Protein AF-A0A438CFM9-F1 (afdb_monomer)

Mean predicted aligned error: 6.52 Å

pLDDT: mean 84.41, std 14.1, range [25.94, 95.62]

Sequence (95 aa):
MSGGGFDISFAKNDDKIASILWVGYPGEAGGAAIADVIFGFYNPSGRLPMTWYPQSYIDKVPMTNMNMRPDPASGYPGRTYRFTLGKPFTHLEMD

Nearest PDB structures (foldseek):
  6q7j-assembly1_B  TM=9.558E-01  e=7.405E-07  Aspergillus nidulans FGSC A4
  5a7m-assembly1_A  TM=9.613E-01  e=5.694E-06  Trichoderma reesei

Radius of gyration: 16.35 Å; Cα contacts (8 Å, |Δi|>4): 85; chains: 1; bounding box: 35×31×44 Å

Foldseek 3Di:
DAQDADAPVVLVPDPVNPDDDDQHCVPPCSVVVVVCCVVVVDPDDDDDPFFAAHPCLCVQDDPPDPAQAADVVSRRQGGTPVHGPDDTPRDDPPD

Solvent-accessible surface area (backbone atoms only — not comparable to full-atom values): 6399 Å² total; per-residue (Å²): 124,45,89,71,75,67,65,56,69,70,55,78,77,35,89,86,53,87,77,86,84,89,64,40,81,54,66,90,64,27,68,61,57,51,47,34,43,75,73,62,78,39,84,88,80,85,75,79,93,64,69,36,52,57,69,75,50,65,82,58,46,62,90,85,60,83,70,48,61,52,35,82,90,81,62,33,47,34,43,54,84,87,35,31,78,64,87,48,83,77,76,76,79,90,124

Secondary structure (DSSP, 8-state):
--SS----HHHHT-TT-----------TTHHHHHHHHHTTSS------SS----GGGTTT--TT----S-BTTTTB--SHHHH-SS--TT-----

InterPro domains:
  IPR002772 Glycoside hydrolase family 3 C-terminal domain [PF01915] (2-63)
  IPR036881 Glycoside hydrolase family 3 C-terminal domain superfamily [G3DSA:3.40.50.1700]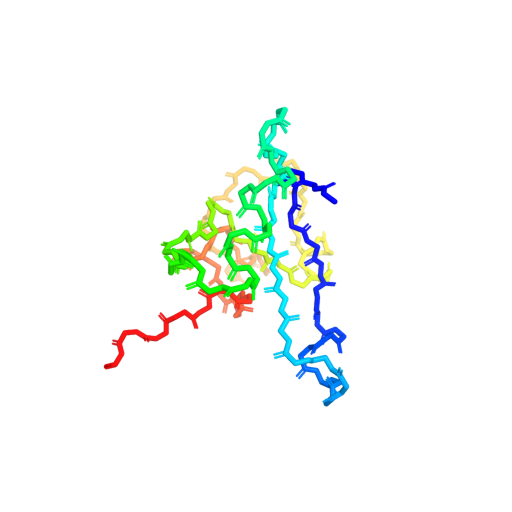 (1-91)
  IPR036881 Glycoside hydrolase family 3 C-terminal domain superfamily [SSF52279] (4-68)
  IPR044993 Beta-D-xylosidase [PTHR42721] (1-88)

Structure (mmCIF, N/CA/C/O backbone):
data_AF-A0A438CFM9-F1
#
_entry.id   AF-A0A438CFM9-F1
#
loop_
_atom_site.group_PDB
_atom_site.id
_atom_site.type_symbol
_atom_site.label_atom_id
_atom_site.label_alt_id
_atom_site.label_comp_id
_atom_site.label_asym_id
_atom_site.label_entity_id
_atom_site.label_seq_id
_atom_site.pdbx_PDB_ins_code
_atom_site.Cartn_x
_atom_site.Cartn_y
_atom_site.Cartn_z
_atom_site.occupancy
_atom_site.B_iso_or_equiv
_atom_site.auth_seq_id
_atom_site.auth_comp_id
_atom_site.auth_asym_id
_atom_site.auth_atom_id
_atom_site.pdbx_PDB_model_num
ATOM 1 N N . MET A 1 1 ? 5.534 1.180 11.328 1.00 77.56 1 MET A N 1
ATOM 2 C CA . MET A 1 1 ? 5.148 2.422 10.620 1.00 77.56 1 MET A CA 1
ATOM 3 C C . MET A 1 1 ? 6.223 2.714 9.587 1.00 77.56 1 MET A C 1
ATOM 5 O O . MET A 1 1 ? 7.392 2.658 9.953 1.00 77.56 1 MET A O 1
ATOM 9 N N . SER A 1 2 ? 5.868 2.912 8.317 1.00 87.56 2 SER A N 1
ATOM 10 C CA . SER A 1 2 ? 6.832 3.048 7.213 1.00 87.56 2 SER A CA 1
ATOM 11 C C . SER A 1 2 ? 6.277 3.889 6.070 1.00 87.56 2 SER A C 1
ATOM 13 O O . SER A 1 2 ? 5.073 3.887 5.827 1.00 87.56 2 SER A O 1
ATOM 15 N N . GLY A 1 3 ? 7.167 4.553 5.328 1.00 84.94 3 GLY A N 1
ATOM 16 C CA . GLY A 1 3 ? 6.807 5.252 4.092 1.00 84.94 3 GLY A CA 1
ATOM 17 C C . GLY A 1 3 ? 6.625 4.301 2.907 1.00 84.94 3 GLY A C 1
ATOM 18 O O . GLY A 1 3 ? 5.620 4.374 2.212 1.00 84.94 3 GLY A O 1
ATOM 19 N N . GLY A 1 4 ? 7.581 3.394 2.688 1.00 86.94 4 GLY A N 1
ATOM 20 C CA . GLY A 1 4 ? 7.524 2.402 1.613 1.00 86.94 4 GLY A CA 1
ATOM 21 C C . GLY A 1 4 ? 6.678 1.175 1.957 1.00 86.94 4 GLY A C 1
ATOM 22 O O . GLY A 1 4 ? 6.423 0.882 3.132 1.00 86.94 4 GLY A O 1
ATOM 23 N N . GLY A 1 5 ? 6.275 0.453 0.911 1.00 86.12 5 GLY A N 1
ATOM 24 C CA . GLY A 1 5 ? 5.660 -0.863 1.037 1.00 86.12 5 GLY A CA 1
ATOM 25 C C . GLY A 1 5 ? 6.666 -1.968 1.337 1.00 86.12 5 GLY A C 1
ATOM 26 O O . GLY A 1 5 ? 7.852 -1.838 1.037 1.00 86.12 5 GLY A O 1
ATOM 27 N N . PHE A 1 6 ? 6.165 -3.065 1.899 1.00 87.31 6 PHE A N 1
ATOM 28 C CA . PHE A 1 6 ? 6.930 -4.284 2.146 1.00 87.31 6 PHE A CA 1
ATOM 29 C C . PHE A 1 6 ? 6.290 -5.461 1.414 1.00 87.31 6 PHE A C 1
ATOM 31 O O . PHE A 1 6 ? 5.086 -5.454 1.152 1.00 87.31 6 PHE A O 1
ATOM 38 N N . ASP A 1 7 ? 7.085 -6.485 1.112 1.00 88.88 7 ASP A N 1
ATOM 39 C CA . ASP A 1 7 ? 6.534 -7.759 0.665 1.00 88.88 7 ASP A CA 1
ATOM 40 C C . ASP A 1 7 ? 5.831 -8.444 1.845 1.00 88.88 7 ASP A C 1
ATOM 42 O O . ASP A 1 7 ? 6.465 -8.915 2.789 1.00 88.88 7 ASP A O 1
ATOM 46 N N . ILE A 1 8 ? 4.501 -8.466 1.790 1.00 88.88 8 ILE A N 1
ATOM 47 C CA . ILE A 1 8 ? 3.629 -9.083 2.795 1.00 88.88 8 ILE A CA 1
ATOM 48 C C . ILE A 1 8 ? 3.057 -10.423 2.321 1.00 88.88 8 ILE A C 1
ATOM 50 O O . ILE A 1 8 ? 2.054 -10.885 2.861 1.00 88.88 8 ILE A O 1
ATOM 54 N N . SER A 1 9 ? 3.679 -11.074 1.328 1.00 87.62 9 SER A N 1
ATOM 55 C CA . SER A 1 9 ? 3.221 -12.371 0.801 1.00 87.62 9 SER A CA 1
ATOM 56 C C . SER A 1 9 ? 3.030 -13.421 1.891 1.00 87.62 9 SER A C 1
ATOM 58 O O . SER A 1 9 ? 2.109 -14.229 1.797 1.00 87.62 9 SER A O 1
ATOM 60 N N . PHE A 1 10 ? 3.873 -13.398 2.931 1.00 88.56 10 PHE A N 1
ATOM 61 C CA . PHE A 1 10 ? 3.780 -14.332 4.054 1.00 88.56 10 PHE A CA 1
ATOM 62 C C . PHE A 1 10 ? 2.410 -14.263 4.738 1.00 88.56 10 PHE A C 1
ATOM 64 O O . PHE A 1 10 ? 1.848 -15.291 5.095 1.00 88.56 10 PHE A O 1
ATOM 71 N N . ALA A 1 11 ? 1.856 -13.057 4.865 1.00 88.56 11 ALA A N 1
ATOM 72 C CA . ALA A 1 11 ? 0.638 -12.829 5.618 1.00 88.56 11 ALA A CA 1
ATOM 73 C C . ALA A 1 11 ? -0.626 -13.195 4.839 1.00 88.56 11 ALA A C 1
ATOM 75 O O . ALA A 1 11 ? -1.669 -13.424 5.435 1.00 88.56 11 ALA A O 1
ATOM 76 N N . LYS A 1 12 ? -0.533 -13.300 3.509 1.00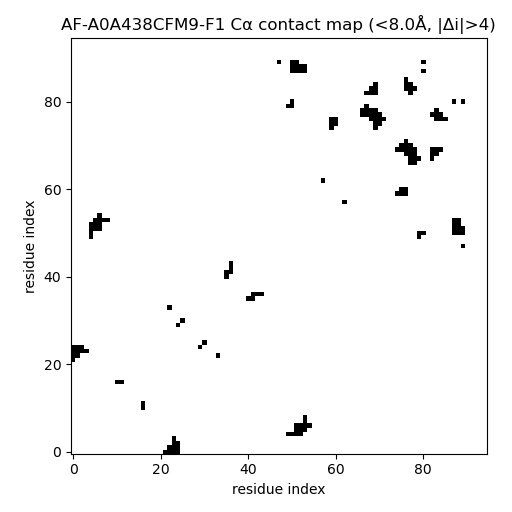 83.94 12 LYS A N 1
ATOM 77 C CA . LYS A 1 12 ? -1.640 -13.767 2.668 1.00 83.94 12 LYS A CA 1
ATOM 78 C C . LYS A 1 12 ? -1.957 -15.253 2.883 1.00 83.94 12 LYS A C 1
ATOM 80 O O . LYS A 1 12 ? -3.079 -15.667 2.61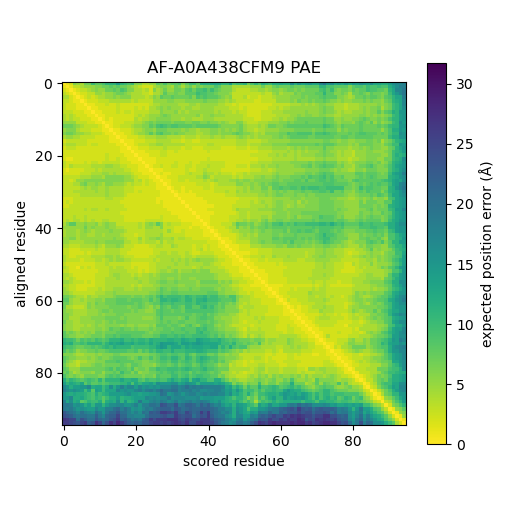8 1.00 83.94 12 LYS A O 1
ATOM 85 N N . ASN A 1 13 ? -0.972 -16.038 3.321 1.00 84.75 13 ASN A N 1
ATOM 86 C CA . ASN A 1 13 ? -1.070 -17.495 3.435 1.00 84.75 13 ASN A CA 1
ATOM 87 C C . ASN A 1 13 ? -1.095 -17.983 4.896 1.00 84.75 13 ASN A C 1
ATOM 89 O O . ASN A 1 13 ? -0.944 -19.181 5.127 1.00 84.75 13 ASN A O 1
ATOM 93 N N . ASP A 1 14 ? -1.220 -1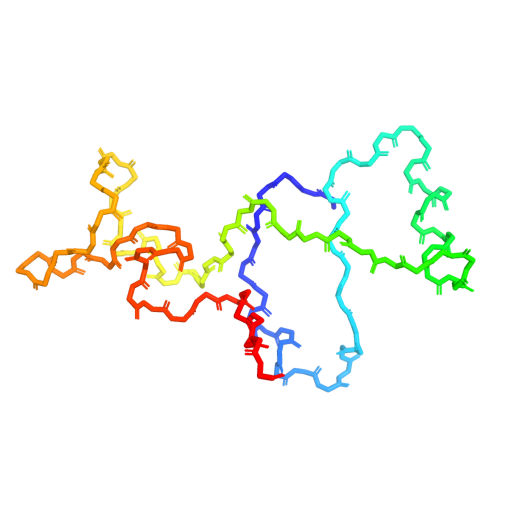7.077 5.872 1.00 90.69 14 ASP A N 1
ATOM 94 C CA . ASP A 1 14 ? -1.274 -17.414 7.297 1.00 90.69 14 ASP A CA 1
ATOM 95 C C . ASP A 1 14 ? -2.658 -17.087 7.867 1.00 90.69 14 ASP A C 1
ATOM 97 O O . ASP A 1 14 ? -2.992 -15.924 8.094 1.00 90.69 14 ASP A O 1
ATOM 101 N N . ASP A 1 15 ? -3.443 -18.128 8.149 1.00 92.38 15 ASP A N 1
ATOM 102 C CA . ASP A 1 15 ? -4.801 -18.011 8.695 1.00 92.38 15 ASP A CA 1
ATOM 103 C C . ASP A 1 15 ? -4.844 -17.373 10.096 1.00 92.38 15 ASP A C 1
ATOM 105 O O . ASP A 1 15 ? -5.907 -16.975 10.573 1.00 92.38 15 ASP A O 1
ATOM 109 N N . LYS A 1 16 ? -3.699 -17.252 10.783 1.00 94.88 16 LYS A N 1
ATOM 110 C CA . LYS A 1 16 ? -3.612 -16.545 12.069 1.00 94.88 16 LYS A CA 1
ATOM 111 C C . LYS A 1 16 ? -3.647 -15.027 11.903 1.00 94.88 16 LYS A C 1
ATOM 113 O O . LYS A 1 16 ? -3.825 -14.317 12.894 1.00 94.88 16 LYS A O 1
ATOM 118 N N . ILE A 1 17 ? -3.463 -14.514 10.686 1.00 93.25 17 ILE A N 1
ATOM 119 C CA . ILE A 1 17 ? -3.441 -13.081 10.398 1.00 93.25 17 ILE A CA 1
ATOM 120 C C . ILE A 1 17 ? -4.799 -12.668 9.832 1.00 93.25 17 ILE A C 1
ATOM 122 O O . ILE A 1 17 ? -5.073 -12.802 8.645 1.00 93.25 17 ILE A O 1
ATOM 126 N N . ALA A 1 18 ? -5.652 -12.123 10.700 1.00 91.62 18 ALA A N 1
ATOM 127 C CA . ALA A 1 18 ? -7.008 -11.728 10.321 1.00 91.62 18 ALA A CA 1
ATOM 128 C C . ALA A 1 18 ? -7.054 -10.464 9.441 1.00 91.62 18 ALA A C 1
ATOM 130 O O . ALA A 1 18 ? -7.933 -10.328 8.592 1.00 91.62 18 ALA A O 1
ATOM 131 N N . SER A 1 19 ? -6.145 -9.510 9.659 1.00 90.81 19 SER A N 1
ATOM 132 C CA . SER A 1 19 ? -6.121 -8.245 8.921 1.00 90.81 19 SER A CA 1
ATOM 133 C C . SER A 1 19 ? -4.760 -7.550 8.999 1.00 90.81 19 SER A C 1
ATOM 135 O O . SER A 1 19 ? -3.954 -7.802 9.896 1.00 90.81 19 SER A O 1
ATOM 137 N N . ILE A 1 20 ? -4.499 -6.659 8.039 1.00 90.62 20 ILE A N 1
ATOM 138 C CA . ILE A 1 20 ? -3.289 -5.832 7.971 1.00 90.62 20 ILE A CA 1
ATOM 139 C C . ILE A 1 20 ? -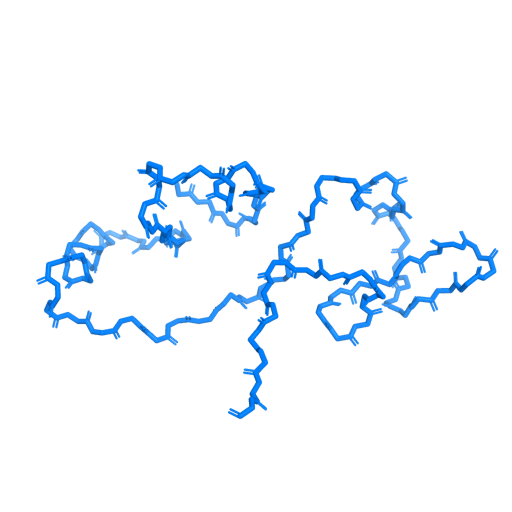3.713 -4.386 7.734 1.00 90.62 20 ILE A C 1
ATOM 141 O O . ILE A 1 20 ? -4.469 -4.102 6.807 1.00 90.62 20 ILE A O 1
ATOM 145 N N . LEU A 1 21 ? -3.180 -3.465 8.540 1.00 91.69 21 LEU A N 1
ATOM 146 C CA . LEU A 1 21 ? -3.394 -2.028 8.392 1.00 91.69 21 LEU A CA 1
ATOM 147 C C . LEU A 1 21 ? -2.061 -1.326 8.119 1.00 91.69 21 LEU A C 1
ATOM 149 O O . LEU A 1 21 ? -1.141 -1.371 8.938 1.00 91.69 21 LEU A O 1
ATOM 153 N N . TRP A 1 22 ? -1.958 -0.641 6.979 1.00 91.94 22 TRP A N 1
ATOM 154 C CA . TRP A 1 22 ? -0.828 0.242 6.698 1.00 91.94 22 TRP A CA 1
ATOM 155 C C . TRP A 1 22 ? -1.161 1.675 7.110 1.00 91.94 22 TRP A C 1
ATOM 157 O O . TRP A 1 22 ? -2.099 2.277 6.596 1.00 91.94 22 TRP A O 1
ATOM 167 N N . VAL A 1 23 ? -0.368 2.217 8.034 1.00 92.12 23 VAL A N 1
ATOM 168 C CA . VAL A 1 23 ? -0.625 3.518 8.681 1.00 92.12 23 VAL A CA 1
ATOM 169 C C . VAL A 1 23 ? 0.354 4.617 8.263 1.00 92.12 23 VAL A C 1
ATOM 171 O O . VAL A 1 23 ? 0.292 5.724 8.789 1.00 92.12 23 VAL A O 1
ATOM 174 N N . GLY A 1 24 ? 1.286 4.328 7.348 1.00 91.19 24 GLY A N 1
ATOM 175 C CA . GLY A 1 24 ? 2.289 5.302 6.917 1.00 91.19 24 GLY A CA 1
ATOM 176 C C . GLY A 1 24 ? 3.090 5.888 8.091 1.00 91.19 24 GLY A C 1
ATOM 177 O O . GLY A 1 24 ? 3.581 5.147 8.952 1.00 91.19 24 GLY A O 1
ATOM 178 N N . TYR A 1 25 ? 3.160 7.224 8.122 1.00 91.88 25 TYR A N 1
ATOM 179 C CA . TYR A 1 25 ? 3.609 8.052 9.249 1.00 91.88 25 TYR A CA 1
ATOM 180 C C . TYR A 1 25 ? 2.465 8.994 9.681 1.00 91.88 25 TYR A C 1
ATOM 182 O O . TYR A 1 25 ? 2.325 10.076 9.117 1.00 91.88 25 TYR A O 1
ATOM 190 N N . PRO A 1 26 ? 1.631 8.609 10.658 1.00 90.19 26 PRO A N 1
ATOM 191 C CA . PRO A 1 26 ? 0.343 9.254 10.927 1.00 90.19 26 PRO A CA 1
ATOM 192 C C . PRO A 1 26 ? 0.417 10.478 11.861 1.00 90.19 26 PRO A C 1
ATOM 194 O O . PRO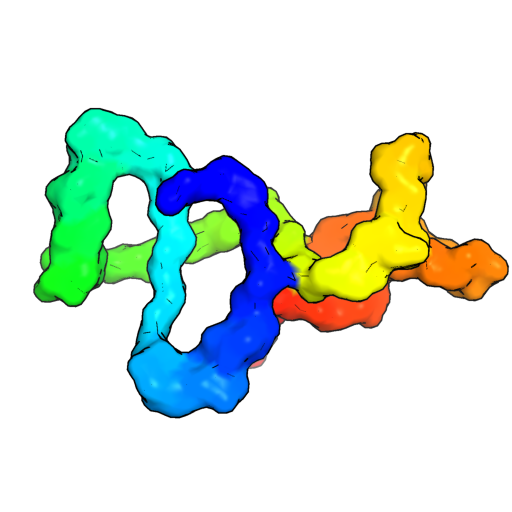 A 1 26 ? -0.609 10.931 12.360 1.00 90.19 26 PRO A O 1
ATOM 197 N N . GLY A 1 27 ? 1.612 11.024 12.099 1.00 92.62 27 GLY A N 1
ATOM 198 C CA . GLY A 1 27 ? 1.800 12.226 12.916 1.00 92.62 27 GLY A CA 1
ATOM 199 C C . GLY A 1 27 ? 1.465 12.044 14.403 1.00 92.62 27 GLY A C 1
ATOM 200 O O . GLY A 1 27 ? 1.307 10.927 14.896 1.00 92.62 27 GLY A O 1
ATOM 201 N N . GLU A 1 28 ? 1.378 13.165 15.123 1.00 94.06 28 GLU A N 1
ATOM 202 C CA . GLU A 1 28 ? 1.194 13.206 16.584 1.00 94.06 28 GLU A CA 1
ATOM 203 C C . GLU A 1 28 ? -0.143 12.609 17.054 1.00 94.06 28 GLU A C 1
ATOM 205 O O . GLU A 1 28 ? -0.186 11.893 18.051 1.00 94.06 28 GLU A O 1
ATOM 210 N N . ALA A 1 29 ? -1.220 12.820 16.292 1.00 94.00 29 ALA A N 1
ATOM 211 C CA . ALA A 1 29 ? -2.545 12.268 16.579 1.00 94.00 29 ALA A CA 1
ATOM 212 C C . ALA A 1 29 ? -2.726 10.832 16.050 1.00 94.00 29 ALA A C 1
ATOM 214 O O . ALA A 1 29 ? -3.804 10.247 16.167 1.00 94.00 29 ALA A O 1
ATOM 215 N N . GLY A 1 30 ? -1.679 10.243 15.466 1.00 92.44 30 GLY A N 1
ATOM 216 C CA . GLY A 1 30 ? -1.771 8.967 14.770 1.00 92.44 30 GLY A CA 1
ATOM 217 C C . GLY A 1 30 ? -2.176 7.795 15.659 1.00 92.44 30 GLY A C 1
ATOM 218 O O . GLY A 1 30 ? -2.878 6.902 15.198 1.00 92.44 30 GLY A O 1
ATOM 219 N N . GLY A 1 31 ? -1.794 7.806 16.940 1.00 93.31 31 GLY A N 1
ATOM 220 C CA . GLY A 1 31 ? -2.202 6.766 17.890 1.00 93.31 31 GLY A CA 1
ATOM 221 C C . GLY A 1 31 ? -3.717 6.725 18.106 1.00 93.31 31 GLY A C 1
ATOM 222 O O . GLY A 1 31 ? -4.315 5.653 18.035 1.00 93.31 31 GLY A O 1
ATOM 223 N N . ALA A 1 32 ? -4.338 7.893 18.300 1.00 95.50 32 ALA A N 1
ATOM 224 C CA . ALA A 1 32 ? -5.787 8.008 18.453 1.00 95.50 32 ALA A CA 1
ATOM 225 C C . ALA A 1 32 ? -6.515 7.611 17.160 1.00 95.50 32 ALA A C 1
ATOM 227 O O . ALA A 1 32 ? -7.420 6.786 17.195 1.00 95.50 32 ALA A O 1
ATOM 228 N N . ALA A 1 33 ? -6.042 8.095 16.006 1.00 92.81 33 ALA A N 1
ATOM 229 C CA . ALA A 1 33 ? -6.641 7.767 14.712 1.00 92.81 33 ALA A CA 1
ATOM 230 C C . ALA A 1 33 ? -6.609 6.258 14.396 1.00 92.81 33 ALA A C 1
ATOM 232 O O . ALA A 1 33 ? -7.562 5.713 13.843 1.00 92.81 33 ALA A O 1
ATOM 233 N N . ILE A 1 34 ? -5.525 5.560 14.756 1.00 93.38 34 ILE A N 1
ATOM 234 C CA . ILE A 1 34 ? -5.432 4.101 14.592 1.00 93.38 34 ILE A CA 1
ATOM 235 C C . ILE A 1 34 ? -6.427 3.388 15.515 1.00 93.38 34 ILE A C 1
ATOM 237 O O . ILE A 1 34 ? -7.084 2.442 15.082 1.00 93.38 34 ILE A O 1
ATOM 241 N N . ALA A 1 35 ? -6.555 3.838 16.766 1.00 94.31 35 ALA A N 1
ATOM 242 C CA . ALA A 1 35 ? -7.508 3.268 17.713 1.00 94.31 35 ALA A CA 1
ATOM 243 C C . ALA A 1 35 ? -8.953 3.429 17.219 1.00 94.31 35 ALA A C 1
ATOM 245 O O . ALA A 1 35 ? -9.699 2.453 17.229 1.00 94.31 35 ALA A O 1
ATOM 246 N N . ASP A 1 36 ? -9.321 4.605 16.704 1.00 95.00 36 ASP A N 1
ATOM 247 C CA . ASP A 1 36 ? -10.666 4.863 16.177 1.00 95.00 36 ASP A CA 1
ATOM 248 C C . ASP A 1 36 ? -11.041 3.906 15.038 1.00 95.00 36 ASP A C 1
ATOM 250 O O . ASP A 1 36 ? -12.173 3.428 14.969 1.00 95.00 36 ASP A O 1
ATOM 254 N N . VAL A 1 37 ? -10.083 3.568 14.172 1.00 93.62 37 VAL A N 1
ATOM 255 C CA . VAL A 1 37 ? -10.288 2.591 13.093 1.00 93.62 37 VAL A CA 1
ATOM 256 C C . VAL A 1 37 ? -10.419 1.169 13.641 1.00 93.62 37 VAL A C 1
ATOM 258 O O . VAL A 1 37 ? -11.327 0.442 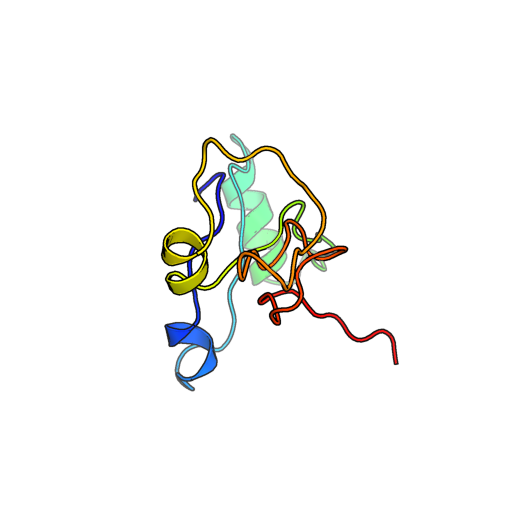13.247 1.00 93.62 37 VAL A O 1
ATOM 261 N N . ILE A 1 38 ? -9.536 0.757 14.556 1.00 93.50 38 ILE A N 1
ATOM 262 C CA . ILE A 1 38 ? -9.531 -0.613 15.099 1.00 93.50 38 ILE A CA 1
ATOM 263 C C . ILE A 1 38 ? -10.782 -0.888 15.943 1.00 93.50 38 ILE A C 1
ATOM 265 O O . ILE A 1 38 ? -11.352 -1.974 15.857 1.00 93.50 38 ILE A O 1
ATOM 269 N N . PHE A 1 39 ? -11.226 0.086 16.739 1.00 95.62 39 PHE A N 1
ATOM 270 C CA . PHE A 1 39 ? -12.424 -0.034 17.573 1.00 95.62 39 PHE A CA 1
ATOM 271 C C . PHE A 1 39 ? -13.727 0.281 16.822 1.00 95.62 39 PHE A C 1
ATOM 273 O O . PHE A 1 39 ? -14.804 0.167 17.402 1.00 95.62 39 PHE A O 1
ATOM 280 N N . GLY A 1 40 ? -13.653 0.632 15.534 1.00 92.75 40 GLY A N 1
ATOM 281 C CA . GLY A 1 40 ? -14.828 0.815 14.680 1.00 92.75 40 GLY A CA 1
ATOM 282 C C . GLY A 1 40 ? -15.550 2.154 14.851 1.00 92.75 40 GLY A C 1
ATOM 283 O O . GLY A 1 40 ? -16.668 2.305 14.364 1.00 92.75 40 GLY A O 1
ATOM 284 N N . PHE A 1 41 ? -14.922 3.140 15.494 1.00 94.69 41 PHE A N 1
ATOM 285 C CA . PHE A 1 41 ? -15.422 4.518 15.537 1.00 94.69 41 PHE A CA 1
ATOM 286 C C . PHE A 1 41 ? -15.282 5.233 14.185 1.00 94.69 41 PHE A C 1
ATOM 288 O O . PHE A 1 41 ? -15.975 6.219 13.932 1.00 94.69 41 PHE A O 1
ATOM 295 N N . TYR A 1 42 ? -14.427 4.721 13.294 1.00 92.44 42 TYR A N 1
ATOM 296 C CA . TYR A 1 42 ? -14.252 5.230 11.938 1.00 92.44 42 TYR A CA 1
ATOM 297 C C . TYR A 1 42 ? -14.117 4.101 10.908 1.00 92.44 42 TYR A C 1
ATOM 299 O O . TYR A 1 42 ? -13.410 3.121 11.134 1.00 92.44 42 TYR A O 1
ATOM 307 N N . ASN A 1 43 ? -14.753 4.262 9.742 1.00 91.12 43 ASN A N 1
ATOM 308 C CA . ASN A 1 43 ? -14.655 3.306 8.637 1.00 91.12 43 ASN A CA 1
ATOM 309 C C . ASN A 1 43 ? -13.487 3.674 7.692 1.00 91.12 43 ASN A C 1
ATOM 311 O O . ASN A 1 43 ? -13.546 4.725 7.042 1.00 91.12 43 ASN A O 1
ATOM 315 N N . PRO A 1 44 ? -12.426 2.851 7.586 1.00 90.12 44 PRO A N 1
ATOM 316 C CA . PRO A 1 44 ? -11.259 3.173 6.772 1.00 90.12 44 PRO A CA 1
ATOM 317 C C . PRO A 1 44 ? -11.586 3.171 5.268 1.00 90.12 44 PRO A C 1
ATOM 319 O O . PRO A 1 44 ? -12.059 2.183 4.717 1.00 90.12 44 PRO A O 1
ATOM 322 N N . SER A 1 45 ? -11.262 4.270 4.580 1.00 91.44 45 SER A N 1
ATOM 323 C CA . SER A 1 45 ? -11.462 4.440 3.125 1.00 91.44 45 SER A CA 1
ATOM 324 C C . SER A 1 45 ? -10.172 4.754 2.349 1.00 91.44 45 SER A C 1
ATOM 326 O O . SER A 1 45 ? -10.200 5.017 1.144 1.00 91.44 45 SER A O 1
ATOM 328 N N . GLY A 1 46 ? -9.023 4.718 3.032 1.00 88.12 46 GLY A N 1
ATOM 329 C CA . GLY A 1 46 ? -7.716 4.982 2.435 1.00 88.12 46 GLY A CA 1
ATOM 330 C C . GLY A 1 46 ? -7.329 3.945 1.377 1.00 88.12 46 GLY A C 1
ATOM 331 O O . GLY A 1 46 ? -7.619 2.758 1.507 1.00 88.12 46 GLY A O 1
ATOM 332 N N . ARG A 1 47 ? -6.631 4.394 0.330 1.00 89.06 47 ARG A N 1
ATOM 333 C CA . ARG A 1 47 ? -6.040 3.531 -0.704 1.00 89.06 47 ARG A CA 1
ATOM 334 C C . ARG A 1 47 ? -4.529 3.702 -0.714 1.00 89.06 47 ARG A C 1
ATOM 336 O O . ARG A 1 47 ? -4.022 4.777 -0.398 1.00 89.06 47 ARG A O 1
ATOM 343 N N . LEU A 1 48 ? -3.808 2.652 -1.100 1.00 89.38 48 LEU A N 1
ATOM 344 C CA . LEU A 1 48 ? -2.353 2.722 -1.197 1.00 89.38 48 LEU A CA 1
ATOM 345 C C . LEU A 1 48 ? -1.936 3.716 -2.298 1.00 89.38 48 LEU A C 1
ATOM 347 O O . LEU A 1 48 ? -2.373 3.568 -3.441 1.00 89.38 48 LEU A O 1
ATOM 351 N N . PRO A 1 49 ? -1.070 4.704 -1.994 1.00 87.12 49 PRO A N 1
ATOM 352 C CA . PRO A 1 49 ? -0.604 5.679 -2.983 1.00 87.12 49 PRO A CA 1
ATOM 353 C C . PRO A 1 49 ? 0.489 5.110 -3.900 1.00 87.12 49 PRO A C 1
ATOM 355 O O . PRO A 1 49 ? 0.909 5.760 -4.854 1.00 87.12 49 PRO A O 1
ATOM 358 N N . MET A 1 50 ? 0.977 3.902 -3.602 1.00 88.12 50 MET A N 1
ATOM 359 C CA . MET A 1 50 ? 2.046 3.231 -4.329 1.00 88.12 50 MET A CA 1
ATOM 360 C C . MET A 1 50 ? 1.749 1.744 -4.486 1.00 88.12 50 MET A C 1
ATOM 362 O O . MET A 1 50 ? 1.077 1.127 -3.661 1.00 88.12 50 MET A O 1
ATOM 366 N N . THR A 1 51 ? 2.297 1.159 -5.541 1.00 88.06 51 THR A N 1
ATOM 367 C CA . THR A 1 51 ? 2.212 -0.278 -5.790 1.00 88.06 51 THR A CA 1
ATOM 368 C C . THR A 1 51 ? 3.165 -1.019 -4.865 1.00 88.06 51 THR A C 1
ATOM 370 O O . THR A 1 51 ? 4.356 -0.719 -4.837 1.00 88.06 51 THR A O 1
ATOM 373 N N . TRP A 1 52 ? 2.643 -1.986 -4.117 1.00 89.19 52 TRP A N 1
ATOM 374 C CA . TRP A 1 52 ? 3.466 -2.910 -3.346 1.00 89.19 52 TRP A CA 1
ATOM 375 C C . TRP A 1 52 ? 3.820 -4.102 -4.232 1.00 89.19 52 TRP A C 1
ATOM 377 O O . TRP A 1 52 ? 2.927 -4.757 -4.781 1.00 89.19 52 TRP A O 1
ATOM 387 N N . TYR A 1 53 ? 5.117 -4.354 -4.385 1.00 88.00 53 TYR A N 1
ATOM 388 C CA . TYR A 1 53 ? 5.643 -5.439 -5.207 1.00 88.00 53 TYR A CA 1
ATOM 389 C C . TYR A 1 53 ? 6.136 -6.590 -4.335 1.00 88.00 53 TYR A C 1
ATOM 391 O O . TYR A 1 53 ? 6.605 -6.339 -3.222 1.00 88.00 53 TYR A O 1
ATOM 399 N N . PRO A 1 54 ? 6.093 -7.834 -4.841 1.00 88.38 54 PRO A N 1
ATOM 400 C CA . PRO A 1 54 ? 6.848 -8.915 -4.230 1.00 88.38 54 PRO A CA 1
ATOM 401 C C . PRO A 1 54 ? 8.348 -8.617 -4.317 1.00 88.38 54 PRO A C 1
ATOM 403 O O . PRO A 1 54 ? 8.801 -7.930 -5.237 1.00 88.38 54 PRO A O 1
ATOM 406 N N . GLN A 1 55 ? 9.131 -9.194 -3.410 1.00 88.31 55 GLN A N 1
ATOM 407 C CA . GLN A 1 55 ? 10.579 -9.008 -3.356 1.00 88.31 55 GLN A CA 1
ATOM 408 C C . GLN A 1 55 ? 11.239 -9.323 -4.707 1.00 88.31 55 GLN A C 1
ATOM 410 O O . GLN A 1 55 ? 12.072 -8.560 -5.175 1.00 88.31 55 GLN A O 1
ATOM 415 N N . SER A 1 56 ? 10.796 -10.376 -5.399 1.00 88.12 56 SER A N 1
ATOM 416 C CA . SER A 1 56 ? 11.332 -10.778 -6.715 1.00 88.12 56 SER A CA 1
ATOM 417 C C . SER A 1 56 ? 11.269 -9.705 -7.818 1.00 88.12 56 SER A C 1
ATOM 419 O O . SER A 1 56 ? 11.874 -9.859 -8.878 1.00 88.12 56 SER A O 1
ATOM 421 N N . TYR A 1 57 ? 10.523 -8.616 -7.615 1.00 88.06 57 TYR A N 1
ATOM 422 C CA . TYR A 1 57 ? 10.457 -7.509 -8.563 1.00 88.06 57 TYR A CA 1
ATOM 423 C C . TYR A 1 57 ? 11.780 -6.738 -8.664 1.00 88.06 57 TYR A C 1
ATOM 425 O O . TYR A 1 57 ? 12.167 -6.344 -9.766 1.00 88.06 57 TYR A O 1
ATOM 433 N N . ILE A 1 58 ? 12.495 -6.550 -7.547 1.00 88.69 58 ILE A N 1
ATOM 434 C CA . ILE A 1 58 ? 13.760 -5.795 -7.554 1.00 88.69 58 ILE A CA 1
ATOM 435 C C . ILE A 1 58 ? 14.871 -6.526 -8.319 1.00 88.69 58 ILE A C 1
ATOM 437 O O . ILE A 1 58 ? 15.764 -5.876 -8.853 1.00 88.69 58 ILE A O 1
ATOM 441 N N . ASP A 1 59 ? 14.756 -7.847 -8.473 1.00 88.38 59 ASP A N 1
ATOM 442 C CA . ASP A 1 59 ? 15.695 -8.662 -9.254 1.00 88.38 59 ASP A CA 1
ATOM 443 C C . ASP A 1 59 ? 15.560 -8.419 -10.768 1.00 88.38 59 ASP A C 1
ATOM 445 O O . ASP A 1 59 ? 16.482 -8.687 -11.535 1.00 88.38 59 ASP A O 1
ATOM 449 N N . LYS A 1 60 ? 14.405 -7.909 -11.218 1.00 84.75 60 LYS A N 1
ATOM 450 C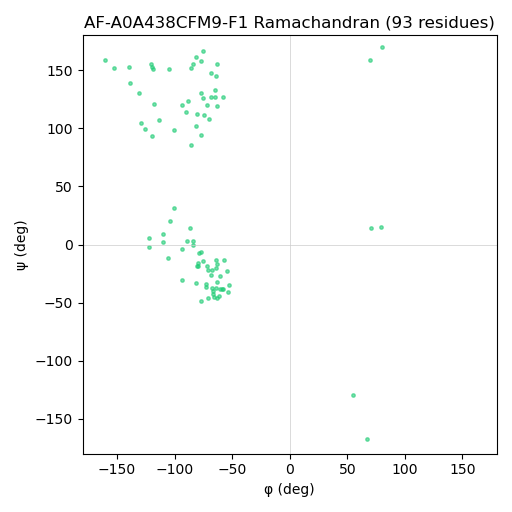 CA . LYS A 1 60 ? 14.069 -7.714 -12.641 1.00 84.75 60 LYS A CA 1
ATOM 451 C C . LYS A 1 60 ? 14.121 -6.255 -13.087 1.00 84.75 60 LYS A C 1
ATOM 453 O O . LYS A 1 60 ? 14.031 -5.970 -14.280 1.00 84.75 60 LYS A O 1
ATOM 458 N N . VAL A 1 61 ? 14.215 -5.320 -12.143 1.00 86.88 61 VAL A N 1
ATOM 459 C CA . VAL A 1 61 ? 14.103 -3.880 -12.400 1.00 86.88 61 VAL A CA 1
ATOM 460 C C . VAL A 1 61 ? 15.330 -3.168 -11.846 1.00 86.88 61 VAL A C 1
ATOM 462 O O . VAL A 1 61 ? 15.378 -2.855 -10.656 1.00 86.88 61 VAL A O 1
ATOM 465 N N . PRO A 1 62 ? 16.314 -2.838 -12.705 1.00 89.44 62 PRO A N 1
ATOM 466 C CA . PRO A 1 62 ? 17.391 -1.943 -12.317 1.00 89.44 62 PRO A CA 1
ATOM 467 C C . PRO A 1 62 ? 16.806 -0.607 -11.860 1.00 89.44 62 PRO A C 1
ATOM 469 O O . PRO A 1 62 ? 16.045 0.035 -12.592 1.00 89.44 62 PRO A O 1
ATOM 472 N N . MET A 1 63 ? 17.172 -0.156 -10.659 1.00 88.19 63 MET A N 1
ATOM 473 C CA . MET A 1 63 ? 16.607 1.072 -10.088 1.00 88.19 63 MET A CA 1
ATOM 474 C C . MET A 1 63 ? 16.968 2.329 -10.899 1.00 88.19 63 MET A C 1
ATOM 476 O O . MET A 1 63 ? 16.247 3.320 -10.831 1.00 88.19 63 MET A O 1
ATOM 480 N N . THR A 1 64 ? 18.022 2.249 -11.717 1.00 92.06 64 THR A N 1
ATOM 481 C CA . THR A 1 64 ? 18.484 3.277 -12.664 1.00 92.06 64 THR A CA 1
ATOM 482 C C . THR A 1 64 ? 17.698 3.317 -13.978 1.00 92.06 64 THR A C 1
ATOM 484 O O . THR A 1 64 ? 17.787 4.298 -14.712 1.00 92.06 64 THR A O 1
ATOM 487 N N . ASN A 1 65 ? 16.926 2.274 -14.300 1.00 87.56 65 ASN A N 1
ATOM 488 C CA . ASN A 1 65 ? 16.113 2.228 -15.511 1.00 87.56 65 ASN A CA 1
ATOM 489 C C . ASN A 1 65 ? 14.809 3.013 -15.300 1.00 87.56 65 ASN A C 1
ATOM 491 O O . ASN A 1 65 ? 13.941 2.586 -14.541 1.00 87.56 65 ASN A O 1
ATOM 495 N N . MET A 1 66 ? 14.663 4.141 -15.996 1.00 89.81 66 MET A N 1
ATOM 496 C CA . MET A 1 66 ? 13.523 5.058 -15.855 1.00 89.81 66 MET A CA 1
ATOM 497 C C . MET A 1 66 ? 12.337 4.737 -16.777 1.00 89.81 66 MET A C 1
ATOM 499 O O . MET A 1 66 ? 11.342 5.464 -16.776 1.00 89.81 66 MET A O 1
ATOM 503 N N . ASN A 1 67 ? 12.403 3.653 -17.557 1.00 89.19 67 ASN A N 1
ATOM 504 C CA . ASN A 1 67 ? 11.291 3.242 -18.407 1.00 89.19 67 ASN A CA 1
ATOM 505 C C . ASN A 1 67 ? 10.081 2.848 -17.549 1.00 89.19 67 ASN A C 1
ATOM 507 O O . ASN A 1 67 ? 10.194 2.097 -16.585 1.00 89.19 67 ASN A O 1
ATOM 511 N N . MET A 1 68 ? 8.895 3.340 -17.897 1.00 89.38 68 MET A N 1
ATOM 512 C CA . MET A 1 68 ? 7.672 3.038 -17.138 1.00 89.38 68 MET A CA 1
ATOM 513 C C . MET A 1 68 ? 6.907 1.839 -17.702 1.00 89.38 68 MET A C 1
ATOM 515 O O . MET A 1 68 ? 6.237 1.127 -16.959 1.00 89.38 68 MET A O 1
ATOM 519 N N . ARG A 1 69 ? 6.998 1.622 -19.017 1.00 89.75 69 ARG A N 1
ATOM 520 C CA . ARG A 1 69 ? 6.265 0.578 -19.740 1.00 89.75 69 ARG A CA 1
ATOM 521 C C . ARG A 1 69 ? 7.020 -0.748 -19.707 1.00 89.75 69 ARG A C 1
ATOM 523 O O . ARG A 1 69 ? 8.245 -0.716 -19.627 1.00 89.75 69 ARG A O 1
ATOM 530 N N . PRO A 1 70 ? 6.311 -1.883 -19.785 1.00 89.44 70 PRO A N 1
ATOM 531 C CA . PRO A 1 70 ? 6.955 -3.175 -19.909 1.00 89.44 70 PRO A CA 1
ATOM 532 C C . PRO A 1 70 ? 7.626 -3.296 -21.276 1.00 89.44 70 PRO A C 1
ATOM 534 O O . PRO A 1 70 ? 7.131 -2.757 -22.267 1.00 89.44 70 PRO A O 1
ATOM 537 N N . ASP A 1 71 ? 8.734 -4.023 -21.318 1.00 87.56 71 ASP A N 1
ATOM 538 C CA . ASP A 1 71 ? 9.441 -4.358 -22.548 1.00 87.56 71 ASP A CA 1
ATOM 539 C C . ASP A 1 71 ? 9.697 -5.874 -22.583 1.00 87.56 71 ASP A C 1
ATOM 541 O O . ASP A 1 71 ? 10.573 -6.374 -21.871 1.00 87.56 71 ASP A O 1
ATOM 545 N N . PRO A 1 72 ? 8.932 -6.622 -23.400 1.00 83.88 72 PRO A N 1
ATOM 546 C CA . PRO A 1 72 ? 9.097 -8.064 -23.539 1.00 83.88 72 PRO A CA 1
ATOM 547 C C . PRO A 1 72 ? 10.475 -8.484 -24.061 1.00 83.88 72 PRO A C 1
ATOM 549 O O . PRO A 1 72 ? 10.914 -9.585 -23.742 1.00 83.88 72 PRO A O 1
ATOM 552 N N . ALA A 1 73 ? 11.163 -7.638 -24.839 1.00 85.38 73 ALA A N 1
ATOM 553 C CA . ALA A 1 73 ? 12.454 -7.987 -25.432 1.00 85.38 73 ALA A CA 1
ATOM 554 C C . ALA A 1 73 ? 13.581 -8.018 -24.388 1.00 85.38 73 ALA A C 1
ATOM 556 O O . ALA A 1 73 ? 14.459 -8.876 -24.453 1.00 85.38 73 ALA A O 1
ATOM 557 N N . SER A 1 74 ? 13.537 -7.116 -23.403 1.00 84.31 74 SER A N 1
ATOM 558 C CA . SER A 1 74 ? 14.478 -7.082 -22.273 1.00 84.31 74 SER A CA 1
ATOM 559 C C . SER A 1 74 ? 13.980 -7.832 -21.032 1.00 84.31 74 SER A C 1
ATOM 561 O O . SER A 1 74 ? 14.703 -7.931 -20.042 1.00 84.31 74 SER A O 1
ATOM 563 N N . GLY A 1 75 ? 12.747 -8.353 -21.057 1.00 84.62 75 GLY A N 1
ATOM 564 C CA . GLY A 1 75 ? 12.100 -8.968 -19.894 1.00 84.62 75 GLY A CA 1
ATOM 565 C C . GLY A 1 75 ? 11.703 -7.960 -18.807 1.00 84.62 75 GLY A C 1
ATOM 566 O O . GLY A 1 75 ? 11.401 -8.355 -17.679 1.00 84.62 75 GLY A O 1
ATOM 567 N N . TYR A 1 76 ? 11.697 -6.664 -19.128 1.00 87.62 76 TYR A N 1
ATOM 568 C CA . TYR A 1 76 ? 11.377 -5.598 -18.191 1.00 87.62 76 TYR A CA 1
ATOM 569 C C . TYR A 1 76 ? 9.873 -5.592 -17.866 1.00 87.62 76 TYR A C 1
ATOM 571 O O . TYR A 1 76 ? 9.050 -5.389 -18.763 1.00 87.62 76 TYR A O 1
ATOM 579 N N . PRO A 1 77 ? 9.475 -5.771 -16.594 1.00 87.44 77 PRO A N 1
ATOM 580 C CA . PRO A 1 77 ? 8.076 -5.993 -16.233 1.00 87.44 77 PRO A CA 1
ATOM 581 C C . PRO A 1 77 ? 7.206 -4.727 -16.240 1.00 87.44 77 PRO A C 1
ATOM 583 O O . PRO A 1 77 ? 5.993 -4.849 -16.071 1.00 87.44 77 PRO A O 1
ATOM 586 N N . GLY A 1 78 ? 7.795 -3.540 -16.432 1.00 88.38 78 GLY A N 1
ATOM 587 C CA . GLY A 1 78 ? 7.116 -2.252 -16.277 1.00 88.38 78 GLY A CA 1
ATOM 588 C C . GLY A 1 78 ? 7.018 -1.813 -14.814 1.00 88.38 78 GLY A C 1
ATOM 589 O O . GLY A 1 78 ? 7.334 -2.577 -13.906 1.00 88.38 78 GLY A O 1
ATOM 590 N N . ARG A 1 79 ? 6.598 -0.562 -14.590 1.00 87.44 79 ARG A N 1
ATOM 591 C CA . ARG A 1 79 ? 6.428 0.044 -13.259 1.00 87.44 79 ARG A CA 1
ATOM 592 C C . ARG A 1 79 ? 4.981 0.469 -13.036 1.00 87.44 79 ARG A C 1
ATOM 594 O O . ARG A 1 79 ? 4.298 0.910 -13.952 1.00 87.44 79 ARG A O 1
ATOM 601 N N . THR A 1 80 ? 4.568 0.492 -11.777 1.00 82.50 80 THR A N 1
ATOM 602 C CA . THR A 1 80 ? 3.250 0.879 -11.228 1.00 82.50 80 THR A CA 1
ATOM 603 C C . THR A 1 80 ? 2.128 -0.102 -11.549 1.00 82.50 80 THR A C 1
ATOM 605 O O . THR A 1 80 ? 2.197 -0.835 -12.532 1.00 82.50 80 THR A O 1
ATOM 608 N N . TYR A 1 81 ? 1.052 -0.067 -10.760 1.00 78.75 81 TYR A N 1
ATOM 609 C CA . TYR A 1 81 ? -0.137 -0.907 -10.957 1.00 78.75 81 TYR A CA 1
ATOM 610 C C . TYR A 1 81 ? -0.731 -0.781 -12.371 1.00 78.75 81 TYR A C 1
ATOM 612 O O . TYR A 1 81 ? -1.423 -1.684 -12.821 1.00 78.75 81 TYR A O 1
ATOM 620 N N . ARG A 1 82 ? -0.456 0.329 -13.074 1.00 78.44 82 ARG A N 1
ATOM 621 C CA . ARG A 1 82 ? -0.965 0.612 -14.420 1.00 78.44 82 ARG A CA 1
ATOM 622 C C . ARG A 1 82 ? -0.176 -0.067 -15.543 1.00 78.44 82 ARG A C 1
ATOM 624 O O . ARG A 1 82 ? -0.764 -0.362 -16.577 1.00 78.44 82 ARG A O 1
ATOM 631 N N . PHE A 1 83 ? 1.136 -0.248 -15.390 1.00 78.25 83 PHE A N 1
ATOM 632 C CA . PHE A 1 83 ? 2.000 -0.750 -16.472 1.00 78.25 83 PHE A CA 1
ATOM 633 C C . PHE A 1 83 ? 2.760 -2.027 -16.113 1.00 78.25 83 PHE A C 1
ATOM 635 O O . PHE A 1 83 ? 3.479 -2.556 -16.955 1.00 78.25 83 PHE A O 1
ATOM 642 N N . THR A 1 84 ? 2.616 -2.530 -14.888 1.00 74.75 84 THR A N 1
ATOM 643 C CA . THR A 1 84 ? 3.257 -3.782 -14.484 1.00 74.75 84 THR A CA 1
ATOM 644 C C . THR A 1 84 ? 2.493 -4.970 -15.067 1.00 74.75 84 THR A C 1
ATOM 646 O O . THR A 1 84 ? 1.278 -5.049 -14.917 1.00 74.75 84 THR A O 1
ATOM 649 N N . LEU A 1 85 ? 3.201 -5.905 -15.709 1.00 68.44 85 LEU A N 1
ATOM 650 C CA . LEU A 1 85 ? 2.607 -7.150 -16.229 1.00 68.44 85 LEU A CA 1
ATOM 651 C C . LEU A 1 85 ? 2.409 -8.232 -15.148 1.00 68.44 85 LEU A C 1
ATOM 653 O O . LEU A 1 85 ? 1.658 -9.183 -15.347 1.00 68.44 85 LEU A O 1
ATOM 657 N N . GLY A 1 86 ? 3.093 -8.113 -14.007 1.00 65.62 86 GLY A N 1
ATOM 658 C CA . GLY A 1 86 ? 2.888 -8.964 -12.830 1.00 65.62 86 GLY A CA 1
ATOM 659 C C . GLY A 1 86 ? 1.740 -8.472 -11.944 1.00 65.62 86 GLY A C 1
ATOM 660 O O . GLY A 1 86 ? 1.440 -7.283 -11.931 1.00 65.62 86 GLY A O 1
ATOM 661 N N . LYS A 1 87 ? 1.125 -9.374 -11.165 1.00 63.53 87 LYS A N 1
ATOM 662 C CA . LYS A 1 87 ? 0.074 -9.023 -10.194 1.00 63.53 87 LYS A CA 1
ATOM 663 C C .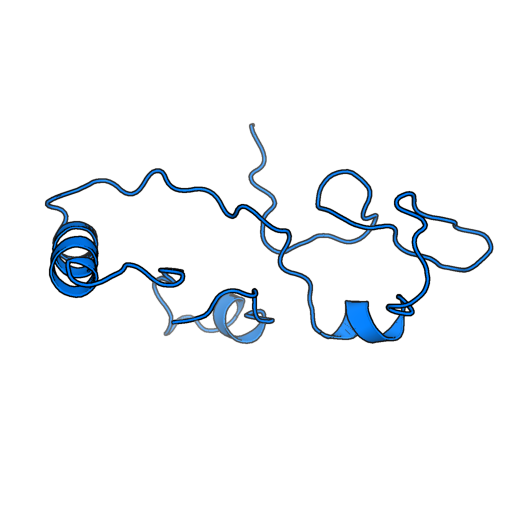 LYS A 1 87 ? 0.692 -8.347 -8.956 1.00 63.53 87 LYS A C 1
ATOM 665 O O . LYS A 1 87 ? 1.390 -9.032 -8.206 1.00 63.53 87 LYS A O 1
ATOM 670 N N . PRO A 1 88 ? 0.463 -7.042 -8.711 1.00 62.69 88 PRO A N 1
ATOM 671 C CA . PRO A 1 88 ? 0.818 -6.427 -7.437 1.00 62.69 88 PRO A CA 1
ATOM 672 C C . PRO A 1 88 ? -0.182 -6.838 -6.348 1.00 62.69 88 PRO A C 1
ATOM 674 O O . PRO A 1 88 ? -1.274 -7.318 -6.652 1.00 62.69 88 PRO A O 1
ATOM 677 N N . PHE A 1 89 ? 0.138 -6.596 -5.074 1.00 62.72 89 PHE A N 1
ATOM 678 C CA . PHE A 1 89 ? -0.773 -6.942 -3.967 1.00 62.72 89 PHE A CA 1
ATOM 679 C C . PHE A 1 89 ? -2.106 -6.178 -3.993 1.00 62.72 89 PHE A C 1
ATOM 681 O O . PHE A 1 89 ? -3.060 -6.583 -3.341 1.00 62.72 89 PHE A O 1
ATOM 688 N N . THR A 1 90 ? -2.191 -5.079 -4.742 1.00 55.81 90 THR A N 1
ATOM 689 C CA . THR A 1 90 ? -3.296 -4.113 -4.679 1.00 55.81 90 THR A CA 1
ATOM 690 C C . THR A 1 90 ? -4.335 -4.258 -5.790 1.00 55.81 90 THR A C 1
ATOM 692 O O . THR A 1 90 ? -4.898 -3.249 -6.215 1.00 55.81 90 THR A O 1
ATOM 695 N N . HIS A 1 91 ? -4.593 -5.460 -6.308 1.00 46.03 91 HIS A N 1
ATOM 696 C CA . HIS A 1 91 ? -5.675 -5.622 -7.282 1.00 46.03 91 HIS A CA 1
ATOM 697 C C . HIS A 1 91 ? -7.034 -5.621 -6.564 1.00 46.03 91 HIS A C 1
ATOM 699 O O . HIS A 1 91 ? -7.470 -6.644 -6.048 1.00 46.03 91 HIS A O 1
ATOM 705 N N . LEU A 1 92 ? -7.665 -4.447 -6.486 1.00 36.59 92 LEU A N 1
ATOM 706 C CA . LEU A 1 92 ? -9.111 -4.339 -6.307 1.00 36.59 92 LEU A CA 1
ATOM 707 C C . LEU A 1 92 ? -9.728 -4.530 -7.697 1.00 36.59 92 LEU A C 1
ATOM 709 O O . LEU A 1 92 ? -9.654 -3.615 -8.521 1.00 36.59 92 LEU A O 1
ATOM 713 N N . GLU A 1 93 ? -10.263 -5.721 -7.968 1.00 30.78 93 GLU A N 1
ATOM 714 C CA . GLU A 1 93 ? -11.216 -5.924 -9.065 1.00 30.78 93 GLU A CA 1
ATOM 715 C C . GLU A 1 93 ? -12.459 -5.085 -8.731 1.00 30.78 93 GLU A C 1
ATOM 717 O O . GLU A 1 93 ? -13.040 -5.210 -7.653 1.00 30.78 93 GLU A O 1
ATOM 722 N N . MET A 1 94 ? -12.782 -4.124 -9.600 1.00 25.94 94 MET A N 1
ATOM 723 C CA . MET A 1 94 ? -14.111 -3.520 -9.637 1.00 25.94 94 MET A CA 1
ATOM 724 C C . MET A 1 94 ? -14.955 -4.424 -10.530 1.00 25.94 94 MET A C 1
ATOM 726 O O . MET A 1 94 ? -15.039 -4.172 -11.733 1.00 25.94 94 MET A O 1
ATOM 730 N N . ASP A 1 95 ? -15.514 -5.465 -9.921 1.00 30.69 95 ASP A N 1
ATOM 731 C CA . ASP A 1 95 ? -16.610 -6.260 -10.474 1.00 30.69 95 ASP A CA 1
ATOM 732 C C . ASP A 1 95 ? -17.935 -5.784 -9.863 1.00 30.69 95 ASP A C 1
ATOM 734 O O . ASP A 1 95 ? -17.973 -5.560 -8.626 1.00 30.69 95 ASP A O 1
#

Organism: Vitis vinifera (NCBI:txid29760)